Protein AF-A0ABD4KVP5-F1 (afdb_monomer_lite)

InterPro domains:
  IPR050879 Acyltransferase 3 [PTHR23028] (3-129)

Organism: Vibrio anguillarum (NCBI:txid55601)

Secondary structure (DSSP, 8-state):
-HHHHHHHTTSTT-HHHHHHTSHHHHHHHHHHHHHHHHHHHHHHHHHHH-S---HHHHHHHHHHHHHHHHHHIIIIIHHHHH----HHHHHIIIIIHHHHHHHHHHHHHHHTTS-GGGS-HHHHHHHHHHHHHHHHHHHHTTS-S------PPPTT-----

Foldseek 3Di:
DVVVVVVVVVPVDDPVVVVCPPPVNVVCVLLVVLLVVQLVVLVVVCVVVDVDDDPVNVVVSSVVSSVSSVVCCVPPVVCVVVDPDPPVVVCCVVPVVVVVVVVVVVVVCVVVVHDCVVDDPVVSVVVVVVVVVVVVVVVVVVDDPDDDDPDDDPPPPPDDD

Radius of gyration: 28.28 Å; chains: 1; bounding box: 63×49×71 Å

pLDDT: mean 70.81, std 13.82, range [36.34, 90.88]

Sequence (161 aa):
ASALVIVSGTSKTSTISYVLSLRPMVLIGRLSYSLYLWHWPVLAFYRYYFISFTIVDAIICGVITVILSFASWLWVENPLRHAQIGKRWVYLFYLILPIGCSVVIAKQIVAQDGYPTRFSDSVQAIFSQSAYTFDDNKNHRMQIVDSYPFESPVIGDIEQP

Structure (mmCIF, N/CA/C/O backbone):
data_AF-A0ABD4KVP5-F1
#
_entry.id   AF-A0ABD4KVP5-F1
#
loop_
_atom_site.group_PDB
_atom_site.id
_atom_site.type_symbol
_atom_site.label_atom_id
_atom_site.label_alt_id
_atom_site.label_comp_id
_atom_site.label_asym_id
_atom_site.label_entity_id
_atom_site.label_seq_id
_atom_site.pdbx_PDB_ins_code
_atom_site.Cartn_x
_atom_site.Cartn_y
_atom_site.Cartn_z
_atom_site.occupancy
_atom_site.B_iso_or_equiv
_atom_site.auth_seq_id
_atom_site.auth_comp_id
_atom_site.auth_asym_id
_atom_site.auth_atom_id
_atom_site.pdbx_PDB_model_num
ATOM 1 N N . ALA A 1 1 ? -9.180 -21.203 17.576 1.00 50.50 1 ALA A N 1
ATOM 2 C CA . ALA A 1 1 ? -8.875 -19.905 18.219 1.00 50.50 1 ALA A CA 1
ATOM 3 C C . ALA A 1 1 ? -9.804 -18.788 17.732 1.00 50.50 1 ALA A C 1
ATOM 5 O O . ALA A 1 1 ? -10.509 -18.213 18.548 1.00 50.50 1 ALA A O 1
ATOM 6 N N . SER A 1 2 ? -9.898 -18.532 16.423 1.00 42.53 2 SER A N 1
ATOM 7 C CA . SER A 1 2 ? -10.699 -17.428 15.856 1.00 42.53 2 SER A CA 1
ATOM 8 C C . SER A 1 2 ? -12.207 -17.514 16.151 1.00 42.53 2 SER A C 1
ATOM 10 O O . SER A 1 2 ? -12.833 -16.503 16.444 1.00 42.53 2 SER A O 1
ATOM 12 N N . ALA A 1 3 ? -12.784 -18.721 16.169 1.00 57.03 3 ALA A N 1
ATOM 13 C CA . ALA A 1 3 ? -14.199 -18.928 16.498 1.00 57.03 3 ALA A CA 1
ATOM 14 C C . ALA A 1 3 ? -14.545 -18.574 17.961 1.00 57.03 3 ALA A C 1
ATOM 16 O O . ALA A 1 3 ? -15.598 -18.005 18.226 1.00 57.03 3 ALA A O 1
ATOM 17 N N . LEU A 1 4 ? -13.634 -18.843 18.905 1.00 58.38 4 LEU A N 1
ATOM 18 C CA . LEU A 1 4 ? -13.807 -18.513 20.327 1.00 58.38 4 LEU A CA 1
ATOM 19 C C . LEU A 1 4 ? -13.834 -16.998 20.568 1.00 58.38 4 LEU A C 1
ATOM 21 O O . LEU A 1 4 ? -14.611 -16.521 21.390 1.00 58.38 4 LEU A O 1
ATOM 25 N N . VAL A 1 5 ? -13.039 -16.238 19.811 1.00 63.66 5 VAL A N 1
ATOM 26 C CA . VAL A 1 5 ? -13.020 -14.769 19.886 1.00 63.66 5 VAL A CA 1
ATOM 27 C C . VAL A 1 5 ? -14.348 -14.183 19.400 1.00 63.66 5 VAL A C 1
ATOM 29 O O . VAL A 1 5 ? -14.902 -13.304 20.056 1.00 63.66 5 VAL A O 1
ATOM 32 N N . ILE A 1 6 ? -14.909 -14.720 18.311 1.00 66.81 6 ILE A N 1
ATOM 33 C CA . ILE A 1 6 ? -16.200 -14.274 17.764 1.00 66.81 6 ILE A CA 1
ATOM 34 C C . ILE A 1 6 ? -17.342 -14.583 18.742 1.00 66.81 6 ILE A C 1
ATOM 36 O O . ILE A 1 6 ? -18.172 -13.716 19.011 1.00 66.81 6 ILE A O 1
ATOM 40 N N . VAL A 1 7 ? -17.348 -15.780 19.338 1.00 67.06 7 VAL A N 1
ATOM 41 C CA . VAL A 1 7 ? -18.349 -16.161 20.347 1.00 67.06 7 VAL A CA 1
ATOM 42 C C . VAL A 1 7 ? -18.235 -15.284 21.600 1.00 67.06 7 VAL A C 1
ATOM 44 O O . VAL A 1 7 ? -19.256 -14.810 22.094 1.00 67.06 7 VAL A O 1
ATOM 47 N N . SER A 1 8 ? -17.023 -14.957 22.062 1.00 60.31 8 SER A N 1
ATOM 48 C CA . SER A 1 8 ? -16.826 -14.055 23.214 1.00 60.31 8 SER A CA 1
ATOM 49 C C . SER A 1 8 ? -17.326 -12.619 22.980 1.00 60.31 8 SER A C 1
ATOM 51 O O . SER A 1 8 ? -17.644 -11.909 23.933 1.00 60.31 8 SER A O 1
ATOM 53 N N . GLY A 1 9 ? -17.449 -12.199 21.715 1.00 56.41 9 GLY A N 1
ATOM 54 C CA . GLY A 1 9 ? -18.014 -10.903 21.332 1.00 56.41 9 GLY A CA 1
ATOM 55 C C . GLY A 1 9 ? -19.546 -10.844 21.370 1.00 56.41 9 GLY A C 1
ATOM 56 O O . GLY A 1 9 ? -20.110 -9.753 21.357 1.00 56.41 9 GLY A O 1
ATOM 57 N N . THR A 1 10 ? -20.234 -11.992 21.439 1.00 62.34 10 THR A N 1
ATOM 58 C CA . THR A 1 10 ? -21.708 -12.039 21.544 1.00 62.34 10 THR A CA 1
ATOM 59 C C . THR A 1 10 ? -22.211 -11.797 22.970 1.00 62.34 10 THR A C 1
ATOM 61 O O . THR A 1 10 ? -23.332 -11.326 23.174 1.00 62.34 10 THR A O 1
ATOM 64 N N . SER A 1 11 ? -21.360 -12.037 23.969 1.00 57.19 11 SER A N 1
ATOM 65 C CA . SER A 1 11 ? -21.574 -11.636 25.357 1.00 57.19 11 SER A CA 1
ATOM 66 C C . SER A 1 11 ? -21.363 -10.126 25.492 1.00 57.19 11 SER A C 1
ATOM 68 O O . SER A 1 11 ? -20.234 -9.643 25.511 1.00 57.19 11 SER A O 1
ATOM 70 N N . LYS A 1 12 ? -22.470 -9.380 25.597 1.00 56.19 12 LYS A N 1
ATOM 71 C CA . LYS A 1 12 ? -22.576 -7.905 25.620 1.00 56.19 12 LYS A CA 1
ATOM 72 C C . LYS A 1 12 ? -21.683 -7.140 26.627 1.00 56.19 12 LYS A C 1
ATOM 74 O O . LYS A 1 12 ? -21.752 -5.916 26.652 1.00 56.19 12 LYS A O 1
ATOM 79 N N . THR A 1 13 ? -20.846 -7.793 27.433 1.00 58.59 13 THR A N 1
ATOM 80 C CA . THR A 1 13 ? -20.052 -7.169 28.510 1.00 58.59 13 THR A CA 1
ATOM 81 C C . THR A 1 13 ? -18.739 -7.912 28.810 1.00 58.59 13 THR A C 1
ATOM 83 O O . THR A 1 13 ? -18.440 -8.211 29.963 1.00 58.59 13 THR A O 1
ATOM 86 N N . SER A 1 14 ? -17.920 -8.225 27.802 1.00 64.94 14 SER A N 1
ATOM 87 C CA . SER A 1 14 ? -16.523 -8.621 28.057 1.00 64.94 14 SER A CA 1
ATOM 88 C C . SER A 1 14 ? -15.635 -7.382 28.202 1.00 64.94 14 SER A C 1
ATOM 90 O O . SER A 1 14 ? -15.580 -6.542 27.305 1.00 64.94 14 SER A O 1
ATOM 92 N N . THR A 1 15 ? -14.876 -7.294 29.297 1.00 68.06 15 THR A N 1
ATOM 93 C CA . THR A 1 15 ? -13.853 -6.260 29.569 1.00 68.06 15 THR A CA 1
ATOM 94 C C . THR A 1 15 ? -12.887 -6.069 28.398 1.00 68.06 15 THR A C 1
ATOM 96 O O . THR A 1 15 ? -12.476 -4.953 28.102 1.00 68.06 15 THR A O 1
ATOM 99 N N . ILE A 1 16 ? -12.594 -7.147 27.669 1.00 70.06 16 ILE A N 1
ATOM 100 C CA . ILE A 1 16 ? -11.787 -7.141 26.443 1.00 70.06 16 ILE A CA 1
ATOM 101 C C . ILE A 1 16 ? -12.452 -6.305 25.343 1.00 70.06 16 ILE A C 1
ATOM 103 O O . ILE A 1 16 ? -11.797 -5.463 24.740 1.00 70.06 16 ILE A O 1
ATOM 1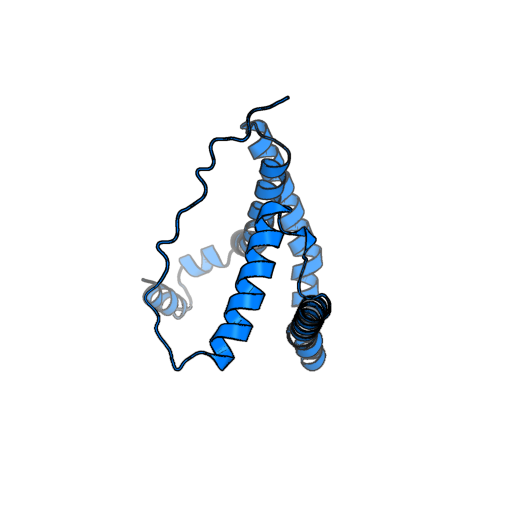07 N N . SER A 1 17 ? -13.759 -6.461 25.117 1.00 68.69 17 SER A N 1
ATOM 108 C CA . SER A 1 17 ? -14.491 -5.640 24.146 1.00 68.69 17 SER A CA 1
ATOM 109 C C . SER A 1 17 ? -14.526 -4.168 24.559 1.00 68.69 17 SER A C 1
ATOM 111 O O . SER A 1 17 ? -14.489 -3.302 23.692 1.00 68.69 17 SER A O 1
ATOM 113 N N . TYR A 1 18 ? -14.558 -3.868 25.862 1.00 70.12 18 TYR A N 1
ATOM 114 C CA . TYR A 1 18 ? -14.485 -2.492 26.356 1.00 70.12 18 TYR A CA 1
ATOM 115 C C . TYR A 1 18 ? -13.109 -1.869 26.081 1.00 70.12 18 TYR A C 1
ATOM 117 O O . TYR A 1 18 ? -13.035 -0.783 25.507 1.00 70.12 18 TYR A O 1
ATOM 125 N N . VAL A 1 19 ? -12.025 -2.591 26.381 1.00 72.00 19 VAL A N 1
ATOM 126 C CA . VAL A 1 19 ? -10.646 -2.160 26.086 1.00 72.00 19 VAL A CA 1
ATOM 127 C C . VAL A 1 19 ? -10.425 -1.994 24.579 1.00 72.00 19 VAL A C 1
ATOM 129 O O . VAL A 1 19 ? -9.824 -1.010 24.153 1.00 72.00 19 VAL A O 1
ATOM 132 N N . LEU A 1 20 ? -10.963 -2.895 23.754 1.00 65.50 20 LEU A N 1
ATOM 133 C CA . LEU A 1 20 ? -10.889 -2.773 22.295 1.00 65.50 20 LEU A CA 1
ATOM 134 C C . LEU A 1 20 ? -11.801 -1.668 21.735 1.00 65.50 20 LEU A C 1
ATOM 136 O O . LEU A 1 20 ? -11.507 -1.134 20.669 1.00 65.50 20 LEU A O 1
ATOM 140 N N . SER A 1 21 ? -12.870 -1.289 22.442 1.00 70.00 21 SER A N 1
ATOM 141 C CA . SER A 1 21 ? -13.744 -0.170 22.057 1.00 70.00 21 SER A CA 1
ATOM 142 C C . SER A 1 21 ? -13.170 1.208 22.398 1.00 70.00 21 SER A C 1
ATOM 144 O O . SER A 1 21 ? -13.733 2.230 21.993 1.00 70.00 21 SER A O 1
ATOM 146 N N . LEU A 1 22 ? -12.048 1.267 23.126 1.00 77.31 22 LEU A N 1
ATOM 147 C CA . LEU A 1 22 ? -11.390 2.527 23.446 1.00 77.31 22 LEU A CA 1
ATOM 148 C C . LEU A 1 22 ? -11.002 3.254 22.151 1.00 77.31 22 LEU A C 1
ATOM 150 O O . LEU A 1 22 ? -10.317 2.715 21.281 1.00 77.31 22 LEU A O 1
ATOM 154 N N . ARG A 1 23 ? -11.407 4.526 22.056 1.00 72.81 23 ARG A N 1
ATOM 155 C CA . ARG A 1 23 ? -11.115 5.427 20.927 1.00 72.81 23 ARG A CA 1
ATOM 156 C C . ARG A 1 23 ? -9.657 5.370 20.424 1.00 72.81 23 ARG A C 1
ATOM 158 O O . ARG A 1 23 ? -9.495 5.308 19.204 1.00 72.81 23 ARG A O 1
ATOM 165 N N . PRO A 1 24 ? -8.609 5.360 21.277 1.00 75.81 24 PRO A N 1
ATOM 166 C CA . PRO A 1 24 ? -7.225 5.241 20.805 1.00 75.81 24 PRO A CA 1
ATOM 167 C C . PRO A 1 24 ? -6.910 3.880 20.167 1.00 75.81 24 PRO A C 1
ATOM 169 O O . PRO A 1 24 ? -6.230 3.834 19.147 1.00 75.81 24 PRO A O 1
ATOM 172 N N . MET A 1 25 ? -7.448 2.780 20.698 1.00 77.00 25 MET A N 1
ATOM 173 C CA . MET A 1 25 ? -7.211 1.435 20.160 1.00 77.00 25 MET A CA 1
ATOM 174 C C . MET A 1 25 ? -7.847 1.275 18.773 1.00 77.00 25 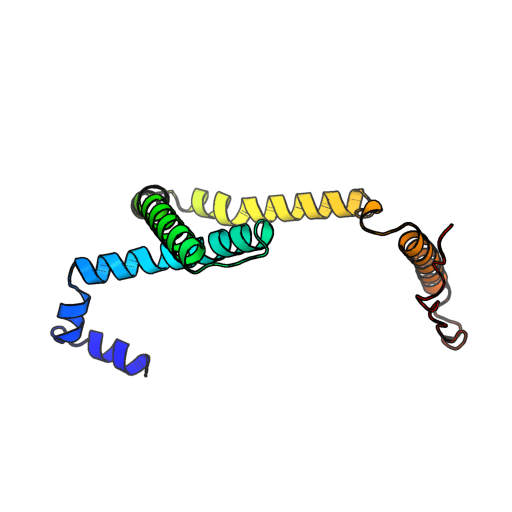MET A C 1
ATOM 176 O O . MET A 1 25 ? -7.222 0.772 17.840 1.00 77.00 25 MET A O 1
ATOM 180 N N . VAL A 1 26 ? -9.061 1.805 18.600 1.00 75.00 26 VAL A N 1
ATOM 181 C CA . VAL A 1 26 ? -9.754 1.845 17.302 1.00 75.00 26 VAL A CA 1
ATOM 182 C C . VAL A 1 26 ? -9.057 2.792 16.313 1.00 75.00 26 VAL A C 1
ATOM 184 O O . VAL A 1 26 ? -9.084 2.559 15.107 1.00 75.00 26 VAL A O 1
ATOM 187 N N . LEU A 1 27 ? -8.421 3.873 16.778 1.00 75.94 27 LEU A N 1
ATOM 188 C CA . LEU A 1 27 ? -7.580 4.727 15.925 1.00 75.94 27 LEU A CA 1
ATOM 189 C C . LEU A 1 27 ? -6.356 3.967 15.403 1.00 75.94 27 LEU A C 1
ATOM 191 O O . LEU A 1 27 ? -6.125 3.980 14.197 1.00 75.94 27 LEU A O 1
ATOM 195 N N . ILE A 1 28 ? -5.634 3.258 16.274 1.00 80.25 28 ILE A N 1
ATOM 196 C CA . ILE A 1 28 ? -4.470 2.445 15.887 1.00 80.25 28 ILE A CA 1
ATOM 197 C C . ILE A 1 28 ? -4.885 1.341 14.908 1.00 80.25 28 ILE A C 1
ATOM 199 O O . ILE A 1 28 ? -4.232 1.148 13.885 1.00 80.25 28 ILE A O 1
ATOM 203 N N . GLY A 1 29 ? -6.006 0.665 15.174 1.00 77.44 29 GLY A N 1
ATOM 204 C CA . GLY A 1 29 ? -6.541 -0.368 14.287 1.00 77.44 29 GLY A CA 1
ATOM 205 C C . GLY A 1 29 ? -6.947 0.150 12.904 1.00 77.44 29 GLY A C 1
ATOM 206 O O . GLY A 1 29 ? -6.810 -0.573 11.926 1.00 77.44 29 GLY A O 1
ATOM 207 N N . ARG A 1 30 ? -7.408 1.401 12.793 1.00 73.38 30 ARG A N 1
ATOM 208 C CA . ARG A 1 30 ? -7.689 2.030 11.489 1.00 73.38 30 ARG A CA 1
ATOM 209 C C . ARG A 1 30 ? -6.411 2.448 10.767 1.00 73.38 30 ARG A C 1
ATOM 211 O O . ARG A 1 30 ? -6.297 2.271 9.561 1.00 73.38 30 ARG A O 1
ATOM 218 N N . LEU A 1 31 ? -5.427 2.960 11.504 1.00 81.44 31 LEU A N 1
ATOM 219 C CA . LEU A 1 31 ? -4.161 3.398 10.921 1.00 81.44 31 LEU A CA 1
ATOM 220 C C . LEU A 1 31 ? -3.285 2.219 10.464 1.00 81.44 31 LEU A C 1
ATOM 222 O O . LEU A 1 31 ? -2.502 2.380 9.531 1.00 81.44 31 LEU A O 1
ATOM 226 N N . SER A 1 32 ? -3.427 1.037 11.077 1.00 81.69 32 SER A N 1
ATOM 227 C CA . SER A 1 32 ? -2.624 -0.150 10.745 1.00 81.69 32 SER A CA 1
ATOM 228 C C . SER A 1 32 ? -2.792 -0.591 9.292 1.00 81.69 32 SER A C 1
ATOM 230 O O . SER A 1 32 ? -1.814 -0.999 8.669 1.00 81.69 32 SER A O 1
ATOM 232 N N . TYR A 1 33 ? -3.996 -0.446 8.729 1.00 80.94 33 TYR A N 1
ATOM 233 C CA . TYR A 1 33 ? -4.253 -0.750 7.324 1.00 80.94 33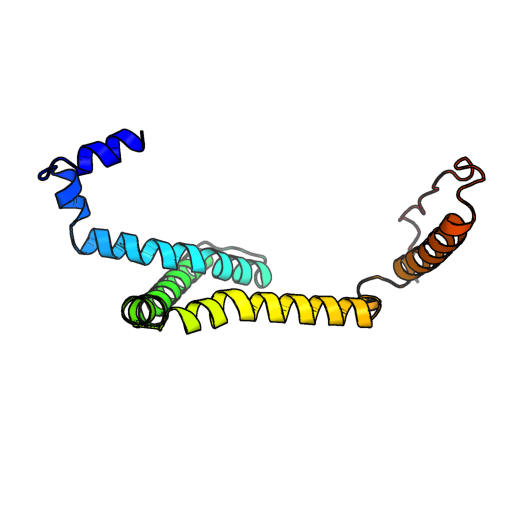 TYR A CA 1
ATOM 234 C C . TYR A 1 33 ? -3.470 0.186 6.397 1.00 80.94 33 TYR A C 1
ATOM 236 O O . TYR A 1 33 ? -2.736 -0.271 5.520 1.00 80.94 33 TYR A O 1
ATOM 244 N N . SER A 1 34 ? -3.561 1.496 6.638 1.00 83.44 34 SER A N 1
ATOM 245 C CA . SER A 1 34 ? -2.802 2.491 5.876 1.00 83.44 34 SER A CA 1
ATOM 246 C C . SER A 1 34 ? -1.284 2.287 6.035 1.00 83.44 34 SER A C 1
ATOM 248 O O . SER A 1 34 ? -0.555 2.325 5.047 1.00 83.44 34 SER A O 1
ATOM 250 N N . LEU A 1 35 ? -0.810 1.968 7.243 1.00 85.25 35 LEU A N 1
ATOM 251 C CA . LEU A 1 35 ? 0.605 1.692 7.525 1.00 85.25 35 LEU A CA 1
ATOM 252 C C . LEU A 1 35 ? 1.121 0.464 6.774 1.00 85.25 35 LEU A C 1
ATOM 254 O O . LEU A 1 35 ? 2.196 0.502 6.168 1.00 85.25 35 LEU A O 1
ATOM 258 N N . TYR A 1 36 ? 0.325 -0.603 6.742 1.00 82.44 36 TYR A N 1
ATOM 259 C CA . TYR A 1 36 ? 0.647 -1.795 5.971 1.00 82.44 36 TYR A CA 1
ATOM 260 C C . TYR A 1 36 ? 0.746 -1.505 4.464 1.00 82.44 36 TYR A C 1
ATOM 262 O O . TYR A 1 36 ? 1.615 -2.051 3.793 1.00 82.44 36 TYR A O 1
ATOM 270 N N . LEU A 1 37 ? -0.075 -0.606 3.925 1.00 83.75 37 LEU A N 1
ATOM 271 C CA . LEU A 1 37 ? -0.022 -0.271 2.502 1.00 83.75 37 LEU A CA 1
ATOM 272 C C . LEU A 1 37 ? 1.263 0.489 2.135 1.00 83.75 37 LEU A C 1
ATOM 274 O O . LEU A 1 37 ? 1.890 0.168 1.129 1.00 83.75 37 LEU A O 1
ATOM 278 N N . TRP A 1 38 ? 1.677 1.464 2.952 1.00 87.56 38 TRP A N 1
ATOM 279 C CA . TRP A 1 38 ? 2.760 2.391 2.596 1.00 87.56 38 TRP A CA 1
ATOM 280 C C . TRP A 1 38 ? 4.164 1.963 3.032 1.00 87.56 38 TRP A C 1
ATOM 282 O O . TRP A 1 38 ? 5.131 2.390 2.402 1.00 87.56 38 TRP A O 1
ATOM 292 N N . HIS A 1 39 ? 4.314 1.102 4.045 1.00 85.81 39 HIS A N 1
ATOM 293 C CA . HIS A 1 39 ? 5.657 0.708 4.498 1.00 85.81 39 HIS A CA 1
ATOM 294 C C . HIS A 1 39 ? 6.453 -0.031 3.409 1.00 85.81 39 HIS A C 1
ATOM 296 O O . HIS A 1 39 ? 7.644 0.222 3.245 1.00 85.81 39 HIS A O 1
ATOM 302 N N . TRP A 1 40 ? 5.796 -0.905 2.635 1.00 87.50 40 TRP A N 1
ATOM 303 C CA . TRP A 1 40 ? 6.432 -1.678 1.564 1.00 87.50 40 TRP A CA 1
ATOM 304 C C . TRP A 1 40 ? 6.930 -0.796 0.410 1.00 87.50 40 TRP A C 1
ATOM 306 O O . TRP A 1 40 ? 8.111 -0.895 0.082 1.00 87.50 40 TRP A O 1
ATOM 316 N N . PRO A 1 41 ? 6.101 0.087 -0.189 1.00 86.69 41 PRO A N 1
ATOM 317 C CA . PRO A 1 41 ? 6.549 1.028 -1.210 1.00 86.69 41 PRO A CA 1
ATOM 318 C C . PRO A 1 41 ? 7.717 1.889 -0.739 1.00 86.69 41 PRO A C 1
ATOM 320 O O . PRO A 1 41 ? 8.722 1.972 -1.436 1.00 86.69 41 PRO A O 1
ATOM 323 N N . VAL A 1 42 ? 7.622 2.484 0.455 1.00 87.69 42 VAL A N 1
ATOM 324 C CA . VAL A 1 42 ? 8.679 3.351 0.997 1.00 87.69 42 VAL A CA 1
ATOM 325 C C . VAL A 1 42 ? 9.998 2.585 1.115 1.00 87.69 42 VAL A C 1
ATOM 327 O O . VAL A 1 42 ? 11.034 3.071 0.664 1.00 87.69 42 VAL A O 1
ATOM 330 N N . LEU A 1 43 ? 9.961 1.360 1.647 1.00 85.81 43 LEU A N 1
ATOM 331 C CA . LEU A 1 43 ? 11.158 0.535 1.796 1.00 85.81 43 LEU A CA 1
ATOM 332 C C . LEU A 1 43 ? 11.707 0.044 0.446 1.00 85.81 43 LEU A C 1
ATOM 334 O O . LEU A 1 43 ? 12.921 -0.030 0.268 1.00 85.81 43 LEU A O 1
ATOM 338 N N . ALA A 1 44 ? 10.833 -0.268 -0.515 1.00 86.06 44 ALA A N 1
ATOM 339 C CA . ALA A 1 44 ? 11.222 -0.659 -1.867 1.00 86.06 44 ALA A CA 1
ATOM 340 C C . ALA A 1 44 ? 11.906 0.495 -2.616 1.00 86.06 44 ALA A C 1
ATOM 342 O O . ALA A 1 44 ? 12.977 0.292 -3.186 1.00 86.06 44 ALA A O 1
ATOM 343 N N . PHE A 1 45 ? 11.342 1.708 -2.559 1.00 86.44 45 PHE A N 1
ATOM 344 C CA . PHE A 1 45 ? 11.966 2.907 -3.126 1.00 86.44 45 PHE A CA 1
ATOM 345 C C . PHE A 1 45 ? 13.312 3.192 -2.471 1.00 86.44 45 PHE A C 1
ATOM 347 O O . PHE A 1 45 ? 14.290 3.447 -3.169 1.00 86.44 45 PHE A O 1
ATOM 354 N N . TYR A 1 46 ? 13.388 3.087 -1.145 1.00 85.50 46 TYR A N 1
ATOM 355 C CA . TYR A 1 46 ? 14.641 3.304 -0.437 1.00 85.50 46 TYR A CA 1
ATOM 356 C C . TYR A 1 46 ? 15.731 2.321 -0.896 1.00 85.50 46 TYR A C 1
ATOM 358 O O . TYR A 1 46 ? 16.819 2.746 -1.273 1.00 85.50 46 TYR A O 1
ATOM 366 N N . ARG A 1 47 ? 15.421 1.018 -0.962 1.00 83.75 47 ARG A N 1
ATOM 367 C CA . ARG A 1 47 ? 16.363 -0.025 -1.418 1.00 83.75 47 ARG A CA 1
ATOM 368 C C . ARG A 1 47 ? 16.768 0.101 -2.885 1.00 83.75 47 ARG A C 1
ATOM 370 O O . ARG A 1 47 ? 17.828 -0.391 -3.255 1.00 83.75 47 ARG A O 1
ATOM 377 N N . TYR A 1 48 ? 15.921 0.695 -3.721 1.00 83.94 48 TYR A N 1
ATOM 378 C CA . TYR A 1 48 ? 16.234 0.910 -5.132 1.00 83.94 48 TYR A CA 1
ATOM 379 C C . TYR A 1 48 ? 17.277 2.020 -5.324 1.00 83.94 48 TYR A C 1
ATOM 381 O O . TYR A 1 48 ? 18.148 1.899 -6.180 1.00 83.94 48 TYR A O 1
ATOM 389 N N . TYR A 1 49 ? 17.208 3.085 -4.519 1.00 81.69 49 TYR A N 1
ATOM 390 C CA . TYR A 1 49 ? 18.113 4.233 -4.634 1.00 81.69 49 TYR A CA 1
ATOM 391 C C . TYR A 1 49 ? 19.364 4.128 -3.755 1.00 81.69 49 TYR A C 1
ATOM 393 O O . TYR A 1 49 ? 20.414 4.644 -4.134 1.00 81.69 49 TYR A O 1
ATOM 401 N N . PHE A 1 50 ? 19.275 3.468 -2.598 1.00 80.75 50 PHE A N 1
ATOM 402 C CA . PHE A 1 50 ? 20.359 3.397 -1.620 1.00 80.75 50 PHE A CA 1
ATOM 403 C C . PHE A 1 50 ? 20.779 1.947 -1.364 1.00 80.75 50 PHE A C 1
ATOM 405 O O . PHE A 1 50 ? 19.978 1.103 -0.964 1.00 80.75 50 PHE A O 1
ATOM 412 N N . ILE A 1 51 ? 22.068 1.669 -1.577 1.00 73.19 51 ILE A N 1
ATOM 413 C CA . ILE A 1 51 ? 22.672 0.339 -1.392 1.00 73.19 51 ILE A CA 1
ATOM 414 C C . ILE A 1 51 ? 22.961 0.060 0.095 1.00 73.19 51 ILE A C 1
ATOM 416 O O . ILE A 1 51 ? 22.880 -1.083 0.541 1.00 73.19 51 ILE A O 1
ATOM 420 N N . SER A 1 52 ? 23.277 1.095 0.881 1.00 77.75 52 SER A N 1
ATOM 421 C CA . SER A 1 52 ? 23.570 0.991 2.314 1.00 77.75 52 SER A CA 1
ATOM 422 C C . SER A 1 52 ? 22.347 1.341 3.159 1.00 77.75 52 SER A C 1
ATOM 424 O O . SER A 1 52 ? 21.758 2.401 2.972 1.00 77.75 52 SER A O 1
ATOM 426 N N . PHE A 1 53 ? 21.999 0.478 4.115 1.00 78.38 53 PHE A N 1
ATOM 427 C CA . PHE A 1 53 ? 20.862 0.671 5.015 1.00 78.38 53 PHE A CA 1
ATOM 428 C C . PHE A 1 53 ? 21.351 0.966 6.438 1.00 78.38 53 PHE A C 1
ATOM 430 O O . PHE A 1 53 ? 21.802 0.058 7.141 1.00 78.38 53 PHE A O 1
ATOM 437 N N . THR A 1 54 ? 21.276 2.225 6.872 1.00 86.25 54 THR A N 1
ATOM 438 C CA . THR A 1 54 ? 21.637 2.632 8.242 1.00 86.25 54 THR A CA 1
ATOM 439 C C . THR A 1 54 ? 20.398 2.634 9.144 1.00 86.25 54 THR A C 1
ATOM 441 O O . THR A 1 54 ? 19.275 2.823 8.683 1.00 86.25 54 THR A O 1
ATOM 444 N N . ILE A 1 55 ? 20.571 2.498 10.467 1.00 85.44 55 ILE A N 1
ATOM 445 C CA . ILE A 1 55 ? 19.464 2.655 11.437 1.00 85.44 55 ILE A CA 1
ATOM 446 C C . ILE A 1 55 ? 18.754 4.012 11.291 1.00 85.44 55 ILE A C 1
ATOM 448 O O . ILE A 1 55 ? 17.535 4.089 11.433 1.00 85.44 55 ILE A O 1
ATOM 452 N N . VAL A 1 56 ? 19.503 5.078 10.995 1.00 87.62 56 VAL A N 1
ATOM 453 C CA . VAL A 1 56 ? 18.946 6.427 10.810 1.00 87.62 56 VAL A CA 1
ATOM 454 C C . VAL A 1 56 ? 17.983 6.452 9.623 1.00 87.62 56 VAL A C 1
ATOM 456 O O . VAL A 1 56 ? 16.888 7.003 9.725 1.00 87.62 56 VAL A O 1
ATOM 459 N N . ASP A 1 57 ? 18.342 5.771 8.537 1.00 86.19 57 ASP A N 1
ATOM 460 C CA . ASP A 1 57 ? 17.513 5.661 7.341 1.00 86.19 57 ASP A CA 1
ATOM 461 C C . ASP A 1 57 ? 16.216 4.895 7.610 1.00 86.19 57 ASP A C 1
ATOM 463 O O . ASP A 1 57 ? 15.148 5.293 7.142 1.00 86.19 57 ASP A O 1
ATOM 467 N N . ALA A 1 58 ? 16.282 3.840 8.429 1.00 85.38 58 ALA A N 1
ATOM 468 C CA . ALA A 1 58 ? 15.104 3.092 8.859 1.00 85.38 58 ALA A CA 1
ATOM 469 C C . ALA A 1 58 ? 14.124 3.971 9.654 1.00 85.38 58 ALA A C 1
ATOM 471 O O . ALA A 1 58 ? 12.912 3.901 9.437 1.00 85.38 58 ALA A O 1
ATOM 472 N N . ILE A 1 59 ? 14.640 4.831 10.540 1.00 88.56 59 ILE A N 1
ATOM 473 C CA . ILE A 1 59 ? 13.823 5.776 11.314 1.00 88.56 59 ILE A CA 1
ATOM 474 C C . ILE A 1 59 ? 13.172 6.799 10.378 1.00 88.56 59 ILE A C 1
ATOM 476 O O . ILE A 1 59 ? 11.965 7.025 10.474 1.00 88.56 59 ILE A O 1
ATOM 480 N N . ILE A 1 60 ? 13.933 7.371 9.441 1.00 88.69 60 ILE A N 1
ATOM 481 C CA . ILE A 1 60 ? 13.413 8.328 8.453 1.00 88.69 60 ILE A CA 1
ATOM 482 C C . ILE A 1 60 ? 12.313 7.678 7.602 1.00 88.69 60 ILE A C 1
ATOM 484 O O . ILE A 1 60 ? 11.221 8.234 7.480 1.00 88.69 60 ILE A O 1
ATOM 488 N N . CYS A 1 61 ? 12.551 6.472 7.080 1.00 87.50 61 CYS A N 1
ATOM 489 C CA . CYS A 1 61 ? 11.557 5.711 6.320 1.00 87.50 61 CYS A CA 1
ATOM 490 C C . CYS A 1 61 ? 10.303 5.418 7.152 1.00 87.50 61 CYS A C 1
ATOM 492 O O . CYS A 1 61 ? 9.186 5.526 6.643 1.00 87.50 61 CYS A O 1
ATOM 494 N N . GLY A 1 62 ? 10.465 5.085 8.435 1.00 88.12 62 GLY A N 1
ATOM 495 C CA . GLY A 1 62 ? 9.356 4.878 9.363 1.00 88.12 62 GLY A CA 1
ATOM 496 C C . GLY A 1 62 ? 8.514 6.140 9.550 1.00 88.12 62 GLY A C 1
ATOM 497 O O . GLY A 1 62 ? 7.292 6.088 9.422 1.00 88.12 62 GLY A O 1
ATOM 498 N N . VAL A 1 63 ? 9.155 7.290 9.773 1.00 90.88 63 VAL A N 1
ATOM 499 C CA . VAL A 1 63 ? 8.469 8.585 9.908 1.00 90.88 63 VAL A CA 1
ATOM 500 C C . VAL A 1 63 ? 7.723 8.945 8.622 1.00 90.88 63 VAL A C 1
ATOM 502 O O . VAL A 1 63 ? 6.540 9.281 8.681 1.00 90.88 63 VAL A O 1
ATOM 505 N N . ILE A 1 64 ? 8.365 8.804 7.458 1.00 89.50 64 ILE A N 1
ATOM 506 C CA . ILE A 1 64 ? 7.731 9.044 6.151 1.00 89.50 64 ILE A CA 1
ATOM 507 C C . ILE A 1 64 ? 6.522 8.126 5.968 1.00 89.50 64 ILE A C 1
ATOM 509 O O . ILE A 1 64 ? 5.451 8.594 5.587 1.00 89.50 64 ILE A O 1
ATOM 513 N N . THR A 1 65 ? 6.665 6.841 6.292 1.00 90.62 65 THR A N 1
ATOM 514 C CA . THR A 1 65 ? 5.577 5.861 6.205 1.00 90.62 65 THR A CA 1
ATOM 515 C C . THR A 1 65 ? 4.396 6.274 7.075 1.00 90.62 65 THR A C 1
ATOM 517 O O . THR A 1 65 ? 3.260 6.243 6.607 1.00 90.62 65 THR A O 1
ATOM 520 N N . VAL A 1 66 ? 4.634 6.688 8.322 1.00 87.88 66 VAL A N 1
ATOM 521 C CA . VAL A 1 66 ? 3.568 7.125 9.236 1.00 87.88 66 VAL A CA 1
ATOM 522 C C . VAL A 1 66 ? 2.871 8.381 8.710 1.00 87.88 66 VAL A C 1
ATOM 524 O O . VAL A 1 66 ? 1.641 8.434 8.726 1.00 87.88 66 VAL A O 1
ATOM 527 N N . ILE A 1 67 ? 3.621 9.355 8.186 1.00 89.69 67 ILE A N 1
ATOM 528 C CA . ILE A 1 67 ? 3.061 10.582 7.596 1.00 89.69 67 ILE A CA 1
ATOM 529 C C . ILE A 1 67 ? 2.195 10.249 6.375 1.00 89.69 67 ILE A C 1
ATOM 531 O O . ILE A 1 67 ? 1.047 10.691 6.305 1.00 89.69 67 ILE A O 1
ATOM 535 N N . LEU A 1 68 ? 2.703 9.431 5.448 1.00 86.56 68 LEU A N 1
ATOM 536 C CA . LEU A 1 68 ? 1.954 8.974 4.270 1.00 86.56 68 LEU A CA 1
ATOM 537 C C . LEU A 1 68 ? 0.699 8.201 4.666 1.00 86.56 68 LEU A C 1
ATOM 539 O O . LEU A 1 68 ? -0.370 8.415 4.099 1.00 86.56 68 LEU A O 1
ATOM 543 N N . SER A 1 69 ? 0.808 7.343 5.676 1.00 86.75 69 SER A N 1
ATOM 544 C CA . SER A 1 69 ? -0.319 6.564 6.186 1.00 86.75 69 SER A CA 1
ATOM 545 C C . SER A 1 69 ? -1.394 7.460 6.786 1.00 86.75 69 SER A C 1
ATOM 547 O O . SER A 1 69 ? -2.577 7.258 6.526 1.00 86.75 69 SER A O 1
ATOM 549 N N . PHE A 1 70 ? -0.999 8.478 7.551 1.00 84.88 70 PHE A N 1
ATOM 550 C CA . PHE A 1 70 ? -1.933 9.435 8.137 1.00 84.88 70 PHE A CA 1
ATOM 551 C C . PHE A 1 70 ? -2.593 10.322 7.073 1.00 84.88 70 PHE A C 1
ATOM 553 O O . PHE A 1 70 ? -3.807 10.527 7.110 1.00 84.88 70 PHE A O 1
ATOM 560 N N . ALA A 1 71 ? -1.824 10.789 6.085 1.00 85.12 71 ALA A N 1
ATOM 561 C CA . ALA A 1 71 ? -2.346 11.548 4.951 1.00 85.12 71 ALA A CA 1
ATOM 562 C C . ALA A 1 71 ? -3.329 10.711 4.115 1.00 85.12 71 ALA A C 1
ATOM 564 O O . ALA A 1 71 ? -4.424 11.170 3.797 1.00 85.12 71 ALA A O 1
ATOM 565 N N . SER A 1 72 ? -2.982 9.454 3.830 1.00 84.00 72 SER A N 1
ATOM 566 C CA . SER A 1 72 ? -3.841 8.493 3.131 1.00 84.00 72 SER A CA 1
ATOM 567 C C . SER A 1 72 ? -5.132 8.222 3.903 1.00 84.00 72 SER A C 1
ATOM 569 O O . SER A 1 72 ? -6.220 8.235 3.327 1.00 84.00 72 SER A O 1
ATOM 571 N N . TRP A 1 73 ? -5.045 8.039 5.220 1.00 80.81 73 TRP A N 1
ATOM 572 C CA . TRP A 1 73 ? -6.224 7.863 6.063 1.00 80.81 73 TRP A CA 1
ATOM 573 C C . TRP A 1 73 ? -7.152 9.087 6.011 1.00 80.81 73 TRP A C 1
ATOM 575 O O . TRP A 1 73 ? -8.370 8.943 5.877 1.00 80.81 73 TRP A O 1
ATOM 585 N N . LEU A 1 74 ? -6.590 10.299 6.058 1.00 79.94 74 LEU A N 1
ATOM 586 C CA . LEU A 1 74 ? -7.371 11.535 6.053 1.00 79.94 74 LEU A CA 1
ATOM 587 C C . LEU A 1 74 ? -7.993 11.849 4.682 1.00 79.94 74 LEU A C 1
ATOM 589 O O . LEU A 1 74 ? -9.142 12.290 4.636 1.00 79.94 74 LEU A O 1
ATOM 593 N N . TRP A 1 75 ? -7.259 11.633 3.587 1.00 75.31 75 TRP A N 1
ATOM 594 C CA . TRP A 1 75 ? -7.654 12.055 2.233 1.00 75.31 75 TRP A CA 1
ATOM 595 C C . TRP A 1 75 ? -8.250 10.964 1.354 1.00 75.31 75 TRP A C 1
ATOM 597 O O . TRP A 1 75 ? -8.957 11.284 0.404 1.00 75.31 75 TRP A O 1
ATOM 607 N N . VAL A 1 76 ? -7.977 9.694 1.632 1.00 73.81 76 VAL A N 1
ATOM 608 C CA . VAL A 1 76 ? -8.495 8.573 0.839 1.00 73.81 76 VAL A CA 1
ATOM 609 C C . VAL A 1 76 ? -9.561 7.861 1.653 1.00 73.81 76 VAL A C 1
ATOM 611 O O . VAL A 1 76 ? -10.726 7.823 1.267 1.00 73.81 76 VAL A O 1
ATOM 614 N N . GLU A 1 77 ? -9.199 7.370 2.834 1.00 70.94 77 GLU A N 1
ATOM 615 C CA . GLU A 1 77 ? -10.062 6.474 3.603 1.00 70.94 77 GLU A CA 1
ATOM 616 C C . GLU A 1 77 ? -11.272 7.191 4.222 1.00 70.94 77 GLU A C 1
ATOM 618 O O . GLU A 1 77 ? -12.407 6.724 4.107 1.00 70.94 77 GLU A O 1
ATOM 623 N N . ASN A 1 78 ? -11.065 8.353 4.850 1.00 70.62 78 ASN A N 1
ATOM 624 C CA . ASN A 1 78 ? -12.144 9.092 5.503 1.00 70.62 78 ASN A CA 1
ATOM 625 C C . ASN A 1 78 ? -13.200 9.659 4.526 1.00 70.62 78 ASN A C 1
ATOM 627 O O . ASN A 1 78 ? -14.392 9.505 4.824 1.00 70.62 78 ASN A O 1
ATOM 631 N N . PRO A 1 79 ? -12.842 10.259 3.368 1.00 65.50 79 PRO A N 1
ATOM 632 C CA . PRO A 1 79 ? -13.836 10.680 2.389 1.00 65.50 79 PRO A CA 1
ATOM 633 C C . PRO A 1 79 ? -14.486 9.490 1.691 1.00 65.50 79 PRO A C 1
ATOM 635 O O . PRO A 1 79 ? -15.702 9.508 1.566 1.00 65.50 79 PRO A O 1
ATOM 638 N N . LEU A 1 80 ? -13.759 8.423 1.330 1.00 66.81 80 LEU A N 1
ATOM 639 C CA . LEU A 1 80 ? -14.377 7.234 0.718 1.00 66.81 80 LEU A CA 1
ATOM 640 C C . LEU A 1 80 ? -15.377 6.540 1.655 1.00 66.81 80 LEU A C 1
ATOM 642 O O . LEU A 1 80 ? -16.393 6.035 1.185 1.00 66.81 80 LEU A O 1
ATOM 646 N N . ARG A 1 81 ? -15.145 6.554 2.977 1.00 66.88 81 ARG A N 1
ATOM 647 C CA . ARG A 1 81 ? -16.074 5.960 3.957 1.00 66.88 81 ARG A CA 1
ATOM 648 C C . ARG A 1 81 ? -17.397 6.722 4.077 1.00 66.88 81 ARG A C 1
ATOM 650 O O . ARG A 1 81 ? -18.416 6.114 4.392 1.00 66.88 81 ARG A O 1
ATOM 657 N N . HIS A 1 82 ? -17.381 8.037 3.861 1.00 65.81 82 HIS A N 1
ATOM 658 C CA . HIS A 1 82 ? -18.583 8.882 3.925 1.00 65.81 82 HIS A CA 1
ATOM 659 C C . HIS A 1 82 ? -19.128 9.249 2.541 1.00 65.81 82 HIS A C 1
ATOM 661 O O . HIS A 1 82 ? -20.230 9.789 2.438 1.00 65.81 82 HIS A O 1
ATOM 667 N N . ALA A 1 83 ? -18.391 8.950 1.472 1.00 67.38 83 ALA A N 1
ATOM 668 C CA . ALA A 1 83 ? -18.831 9.183 0.115 1.00 67.38 83 ALA A CA 1
ATOM 669 C C .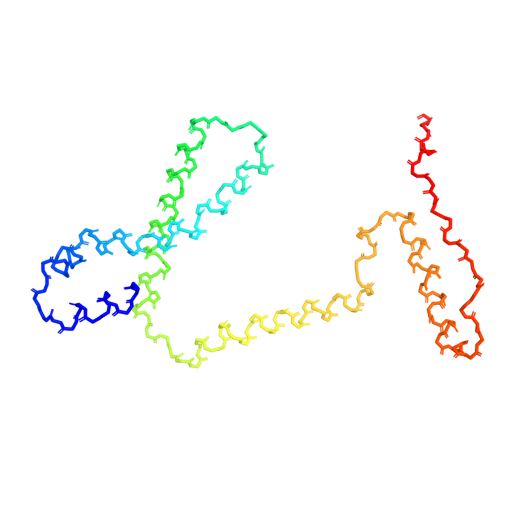 ALA A 1 83 ? -19.945 8.189 -0.225 1.00 67.38 83 ALA A C 1
ATOM 671 O O . ALA A 1 83 ? -19.726 6.989 -0.381 1.00 67.38 83 ALA A O 1
ATOM 672 N N . GLN A 1 84 ? -21.165 8.702 -0.375 1.00 66.38 84 GLN A N 1
ATOM 673 C CA . GLN A 1 84 ? -22.300 7.937 -0.888 1.00 66.38 84 GLN A CA 1
ATOM 674 C C . GLN A 1 84 ? -22.200 7.801 -2.411 1.00 66.38 84 GLN A C 1
ATOM 676 O O . GLN A 1 84 ? -23.019 8.316 -3.171 1.00 66.38 84 GLN A O 1
ATOM 681 N N . ILE A 1 85 ? -21.150 7.127 -2.877 1.00 69.31 85 ILE A N 1
ATOM 682 C CA . ILE A 1 85 ? -20.944 6.873 -4.300 1.00 69.31 85 ILE A CA 1
ATOM 683 C C . ILE A 1 85 ? -21.987 5.838 -4.727 1.00 69.31 85 ILE A C 1
ATOM 685 O O . ILE A 1 85 ? -22.058 4.735 -4.184 1.00 69.31 85 ILE A O 1
ATOM 689 N N . GLY A 1 86 ? -22.831 6.191 -5.699 1.00 70.88 86 GLY A N 1
ATOM 690 C CA . GLY A 1 86 ? -23.841 5.270 -6.216 1.00 70.88 86 GLY A CA 1
ATOM 691 C C . GLY A 1 86 ? -23.191 3.983 -6.731 1.00 70.88 86 GLY A C 1
ATOM 692 O O . GLY A 1 86 ? -22.234 4.049 -7.500 1.00 70.88 86 GLY A O 1
ATOM 693 N N . LYS A 1 87 ? -23.733 2.815 -6.348 1.00 70.69 87 LYS A N 1
ATOM 694 C CA . LYS A 1 87 ? -23.169 1.477 -6.643 1.00 70.69 87 LYS A CA 1
ATOM 695 C C . LYS A 1 87 ? -22.724 1.307 -8.105 1.00 70.69 87 LYS A C 1
ATOM 697 O O . LYS A 1 87 ? -21.679 0.721 -8.356 1.00 70.69 87 LYS A O 1
ATOM 702 N N . ARG A 1 88 ? -23.465 1.886 -9.062 1.00 73.25 88 ARG A N 1
ATOM 703 C CA . ARG A 1 88 ? -23.124 1.880 -10.499 1.00 73.25 88 ARG A CA 1
ATOM 704 C C . ARG A 1 88 ? -21.742 2.470 -10.805 1.00 73.25 88 ARG A C 1
ATOM 706 O O . ARG A 1 88 ? -21.007 1.903 -11.600 1.00 73.25 88 ARG A O 1
ATOM 713 N N . TRP A 1 89 ? -21.374 3.572 -10.153 1.00 75.12 89 TRP A N 1
ATOM 714 C CA . TRP A 1 89 ? -20.091 4.244 -10.359 1.00 75.12 89 TRP A CA 1
ATOM 715 C C . TRP A 1 89 ? -18.953 3.483 -9.688 1.00 75.12 89 TRP A C 1
ATOM 717 O O . TRP A 1 89 ? -17.875 3.391 -10.261 1.00 75.12 89 TRP A O 1
ATOM 727 N N . VAL A 1 90 ? -19.212 2.857 -8.535 1.00 76.12 90 VAL A N 1
ATOM 728 C CA . VAL A 1 90 ? -18.242 1.962 -7.887 1.00 76.12 90 VAL A CA 1
ATOM 729 C C . VAL A 1 90 ? -17.891 0.799 -8.817 1.00 76.12 90 VAL A C 1
ATOM 731 O O . VAL A 1 90 ? -16.715 0.589 -9.087 1.00 76.12 90 VAL A O 1
ATOM 734 N N . TYR A 1 91 ? -18.883 0.098 -9.381 1.00 75.06 91 TYR A N 1
ATOM 735 C CA . TYR A 1 91 ? -18.629 -0.995 -10.331 1.00 75.06 91 TYR A CA 1
ATOM 736 C C . TYR A 1 91 ? -17.940 -0.522 -11.620 1.00 75.06 91 TYR A C 1
ATOM 738 O O . TYR A 1 91 ? -17.040 -1.198 -12.114 1.00 75.06 91 TYR A O 1
ATOM 746 N N . LEU A 1 92 ? -18.313 0.645 -12.155 1.00 78.56 92 LEU A N 1
ATOM 747 C CA . LEU A 1 92 ? -17.670 1.199 -13.350 1.00 78.56 92 LEU A CA 1
ATOM 748 C C . LEU A 1 92 ? -16.181 1.496 -13.114 1.00 78.56 92 LEU A C 1
ATOM 750 O O . LEU A 1 92 ? -15.341 1.049 -13.895 1.00 78.56 92 LEU A O 1
ATOM 754 N N . PHE A 1 93 ? -15.842 2.191 -12.026 1.00 78.38 93 PHE A N 1
ATOM 755 C CA . PHE A 1 93 ? -14.457 2.570 -11.735 1.00 78.38 93 PHE A CA 1
ATOM 756 C C . PHE A 1 93 ? -13.598 1.407 -11.226 1.00 78.38 93 PHE A C 1
ATOM 758 O O . PHE A 1 93 ? -12.450 1.289 -11.642 1.00 78.38 93 PHE A O 1
ATOM 765 N N . TYR A 1 94 ? -14.123 0.536 -10.357 1.00 78.44 94 TYR A N 1
ATOM 766 C CA . TYR A 1 94 ? -13.330 -0.559 -9.779 1.00 78.44 94 TYR A CA 1
ATOM 767 C C . TYR A 1 94 ? -13.266 -1.817 -10.644 1.00 78.44 94 TYR A C 1
ATOM 769 O O . TYR A 1 94 ? -12.346 -2.609 -10.470 1.00 78.44 94 TYR A O 1
ATOM 777 N N . LEU A 1 95 ? -14.235 -2.038 -11.534 1.00 76.56 95 LEU A N 1
ATOM 778 C CA . LEU A 1 95 ? -14.368 -3.307 -12.253 1.00 76.56 95 LEU A CA 1
ATOM 779 C C . LEU A 1 95 ? -14.158 -3.107 -13.755 1.00 76.56 95 LEU A C 1
ATOM 781 O O . LEU A 1 95 ? -13.310 -3.762 -14.350 1.00 76.56 95 LEU A O 1
ATOM 785 N N . ILE A 1 96 ? -14.867 -2.159 -14.367 1.00 81.62 96 ILE A N 1
ATOM 786 C CA . ILE A 1 96 ? -14.839 -1.994 -15.828 1.00 81.62 96 ILE A CA 1
ATOM 787 C C . ILE A 1 96 ? -13.572 -1.268 -16.291 1.00 81.62 96 ILE A C 1
ATOM 789 O O . ILE A 1 96 ? -12.961 -1.679 -17.275 1.00 81.62 96 ILE A O 1
ATOM 793 N N . LEU A 1 97 ? -13.137 -0.233 -15.572 1.00 85.38 97 LEU A N 1
ATOM 794 C CA . LEU A 1 97 ? -11.956 0.550 -15.940 1.00 85.38 97 LEU A CA 1
ATOM 795 C C . LEU A 1 97 ? -10.636 -0.254 -15.926 1.00 85.38 97 LEU A C 1
ATOM 797 O O . LEU A 1 97 ? -9.952 -0.245 -16.950 1.00 85.38 97 LEU A O 1
ATOM 801 N N . PRO A 1 98 ? -10.262 -0.995 -14.861 1.00 84.44 98 PRO A N 1
ATOM 802 C CA . PRO A 1 98 ? -9.017 -1.767 -14.867 1.00 84.44 98 PRO A CA 1
ATOM 803 C C . PRO A 1 98 ? -9.043 -2.927 -15.870 1.00 84.44 98 PRO A C 1
ATOM 805 O O . PRO A 1 98 ? -8.025 -3.196 -16.508 1.00 84.44 98 PRO A O 1
ATOM 808 N N . ILE A 1 99 ? -10.198 -3.576 -16.067 1.00 86.94 99 ILE A N 1
ATOM 809 C CA . ILE A 1 99 ? -10.358 -4.620 -17.091 1.00 86.94 99 ILE A CA 1
ATOM 810 C C . ILE A 1 99 ? -10.194 -4.016 -18.486 1.00 86.94 99 ILE A C 1
ATOM 812 O O . ILE A 1 99 ? -9.452 -4.554 -19.304 1.00 86.94 99 ILE A O 1
ATOM 816 N N . GLY A 1 100 ? -10.830 -2.872 -18.746 1.00 86.50 100 GLY A N 1
ATOM 817 C CA . GLY A 1 100 ? -10.691 -2.148 -20.006 1.00 86.50 100 GLY A CA 1
ATOM 818 C C . GLY A 1 100 ? -9.237 -1.776 -20.292 1.00 86.50 100 GLY A C 1
ATOM 819 O O . GLY A 1 100 ? -8.724 -2.101 -21.361 1.00 86.50 100 GLY A O 1
ATOM 820 N N . CYS A 1 101 ? -8.540 -1.178 -19.320 1.00 89.25 101 CYS A N 1
ATOM 821 C CA . CYS A 1 101 ? -7.122 -0.844 -19.459 1.00 89.25 101 CYS A CA 1
ATOM 822 C C . CYS A 1 101 ? -6.254 -2.087 -19.695 1.00 89.25 101 CYS A C 1
ATOM 824 O O . CYS A 1 101 ? -5.410 -2.072 -20.586 1.00 89.25 101 CYS A O 1
ATOM 826 N N . SER A 1 102 ? -6.486 -3.179 -18.959 1.00 86.69 102 SER A N 1
ATOM 827 C CA . SER A 1 102 ? -5.761 -4.442 -19.144 1.00 86.69 102 SER A CA 1
ATOM 828 C C . SER A 1 102 ? -5.930 -5.004 -20.559 1.00 86.69 102 SER A C 1
ATOM 830 O O . SER A 1 102 ? -4.944 -5.394 -21.183 1.00 86.69 102 SER A O 1
ATOM 832 N N . VAL A 1 103 ? -7.151 -4.981 -21.102 1.00 88.38 103 VAL A N 1
ATOM 833 C CA . VAL A 1 103 ? -7.432 -5.458 -22.464 1.00 88.38 103 VAL A CA 1
ATOM 834 C C . VAL A 1 103 ? -6.775 -4.565 -23.517 1.00 88.38 103 VAL A C 1
ATOM 836 O O . VAL A 1 103 ? -6.238 -5.079 -24.497 1.00 88.38 103 VAL A O 1
ATOM 839 N N . VAL A 1 104 ? -6.788 -3.242 -23.332 1.00 87.81 104 VAL A N 1
ATOM 840 C CA . VAL A 1 104 ? -6.133 -2.305 -24.260 1.00 87.81 104 VAL A CA 1
ATOM 841 C C . VAL A 1 104 ? -4.622 -2.519 -24.270 1.00 87.81 104 VAL A C 1
ATOM 843 O O . VAL A 1 104 ? -4.042 -2.628 -25.347 1.00 87.81 104 VAL A O 1
ATOM 846 N N . ILE A 1 105 ? -4.003 -2.660 -23.096 1.00 86.62 105 ILE A N 1
ATOM 847 C CA . ILE A 1 105 ? -2.569 -2.947 -22.969 1.00 86.62 105 ILE A CA 1
ATOM 848 C C . ILE A 1 105 ? -2.240 -4.291 -23.630 1.00 86.62 105 ILE A C 1
ATOM 850 O O . ILE A 1 105 ? -1.323 -4.366 -24.441 1.00 86.62 105 ILE A O 1
ATOM 854 N N . ALA A 1 106 ? -3.025 -5.340 -23.365 1.00 82.94 106 ALA A N 1
ATOM 855 C CA . ALA A 1 106 ? -2.828 -6.648 -23.990 1.00 82.94 106 ALA A CA 1
ATOM 856 C C . ALA A 1 106 ? -2.931 -6.577 -25.522 1.00 82.94 106 ALA A C 1
ATOM 858 O O . ALA A 1 106 ? -2.087 -7.128 -26.227 1.00 82.94 106 ALA A O 1
ATOM 859 N N . LYS A 1 107 ? -3.919 -5.846 -26.052 1.00 82.31 107 LYS A N 1
ATOM 860 C CA . LYS A 1 107 ? -4.048 -5.624 -27.498 1.00 82.31 107 LYS A CA 1
ATOM 861 C C . LYS A 1 107 ? -2.874 -4.836 -28.071 1.00 82.31 107 LYS A C 1
ATOM 863 O O . LYS A 1 107 ? -2.404 -5.184 -29.148 1.00 82.31 107 LYS A O 1
ATOM 868 N N . GLN A 1 108 ? -2.390 -3.812 -27.371 1.00 81.31 108 GLN A N 1
ATOM 869 C CA . GLN A 1 108 ? -1.218 -3.044 -27.798 1.00 81.31 108 GLN A CA 1
ATOM 870 C C . GLN A 1 108 ? 0.057 -3.887 -27.830 1.00 81.31 108 GLN A C 1
ATOM 872 O O . GLN A 1 108 ? 0.881 -3.674 -28.714 1.00 81.31 108 GLN A O 1
ATOM 877 N N . ILE A 1 109 ? 0.210 -4.838 -26.906 1.00 80.06 109 ILE A N 1
ATOM 878 C CA . ILE A 1 109 ? 1.341 -5.773 -26.882 1.00 80.06 109 ILE A CA 1
ATOM 879 C C . ILE A 1 109 ? 1.267 -6.726 -28.079 1.00 80.06 109 ILE A C 1
ATOM 881 O O . ILE A 1 109 ? 2.263 -6.924 -28.763 1.00 80.06 109 ILE A O 1
ATOM 885 N N . VAL A 1 110 ? 0.086 -7.282 -28.367 1.00 76.31 110 VAL A N 1
ATOM 886 C CA . VAL A 1 110 ? -0.102 -8.202 -29.502 1.00 76.31 110 VAL A CA 1
ATOM 887 C C . VAL A 1 110 ? 0.062 -7.486 -30.845 1.00 76.31 110 VAL A C 1
ATOM 889 O O . VAL A 1 110 ? 0.673 -8.034 -31.750 1.00 76.31 110 VAL A O 1
ATOM 892 N N . ALA A 1 111 ? -0.435 -6.253 -30.977 1.00 71.25 111 ALA A N 1
ATOM 893 C CA . ALA A 1 111 ? -0.326 -5.477 -32.215 1.00 71.25 111 ALA A CA 1
ATOM 894 C C . ALA A 1 111 ? 1.113 -5.049 -32.563 1.00 71.25 111 ALA A C 1
ATOM 896 O O . ALA A 1 111 ? 1.359 -4.642 -33.692 1.00 71.25 111 ALA A O 1
ATOM 897 N N . GLN A 1 112 ? 2.038 -5.108 -31.601 1.00 72.88 112 GLN A N 1
ATOM 898 C CA . GLN A 1 112 ? 3.454 -4.772 -31.783 1.00 72.88 112 GLN A CA 1
ATOM 899 C C . GLN A 1 112 ? 4.354 -6.020 -31.881 1.00 72.88 112 GLN A C 1
ATOM 901 O O . GLN A 1 112 ? 5.569 -5.891 -31.772 1.00 72.88 112 GLN A O 1
ATOM 906 N N . ASP A 1 113 ? 3.777 -7.222 -32.035 1.00 67.31 113 ASP A N 1
ATOM 907 C CA . ASP A 1 113 ? 4.493 -8.507 -31.928 1.00 67.31 113 ASP A CA 1
ATOM 908 C C . ASP A 1 113 ? 5.318 -8.620 -30.623 1.00 67.31 113 ASP A C 1
ATOM 910 O O . ASP A 1 113 ? 6.347 -9.294 -30.530 1.00 67.31 113 ASP A O 1
ATOM 914 N N . GLY A 1 114 ? 4.838 -7.954 -29.565 1.00 67.94 114 GLY A N 1
ATOM 915 C CA . GLY A 1 114 ? 5.508 -7.799 -28.280 1.00 67.94 114 GLY A CA 1
ATOM 916 C C . GLY A 1 114 ? 6.407 -6.560 -28.197 1.00 67.94 114 GLY A C 1
ATOM 917 O O . GLY A 1 114 ? 6.157 -5.528 -28.805 1.00 67.94 114 GLY A O 1
ATOM 918 N N . TYR A 1 115 ? 7.452 -6.654 -27.373 1.00 67.19 115 TYR A N 1
ATOM 919 C CA . TYR A 1 115 ? 8.515 -5.652 -27.279 1.00 67.19 115 TYR A CA 1
ATOM 920 C C . TYR A 1 115 ? 9.809 -6.305 -27.774 1.00 67.19 115 TYR A C 1
ATOM 922 O O . TYR A 1 115 ? 10.477 -6.972 -26.977 1.00 67.19 115 TYR A O 1
ATOM 930 N N . PRO A 1 116 ? 10.154 -6.188 -29.070 1.00 60.22 116 PRO A N 1
ATOM 931 C CA . PRO A 1 116 ? 11.337 -6.845 -29.630 1.00 60.22 116 PRO A CA 1
ATOM 932 C C . PRO A 1 116 ? 12.622 -6.386 -28.927 1.00 60.22 116 PRO A C 1
ATOM 934 O O . PRO A 1 116 ? 13.473 -7.204 -28.597 1.00 60.22 116 PRO A O 1
ATOM 937 N N . THR A 1 117 ? 12.681 -5.113 -28.527 1.00 62.66 117 THR A N 1
ATOM 938 C CA . THR A 1 117 ? 13.775 -4.510 -27.747 1.00 62.66 117 THR A CA 1
ATOM 939 C C . THR A 1 117 ? 13.891 -5.007 -26.302 1.00 62.66 117 THR A C 1
ATOM 941 O O . THR A 1 117 ? 14.803 -4.586 -25.593 1.00 62.66 117 THR A O 1
ATOM 944 N N . ARG A 1 118 ? 13.014 -5.910 -25.830 1.00 63.66 118 ARG A N 1
ATOM 945 C CA . ARG A 1 118 ? 13.154 -6.522 -24.493 1.00 63.66 118 ARG A CA 1
ATOM 946 C C . ARG A 1 118 ? 14.349 -7.473 -24.397 1.00 63.66 118 ARG A C 1
ATOM 948 O O . ARG A 1 118 ? 14.733 -7.854 -23.295 1.00 63.66 118 ARG A O 1
ATOM 955 N N . PHE A 1 119 ? 14.872 -7.907 -25.540 1.00 66.88 119 PHE A N 1
ATOM 956 C CA . PHE A 1 119 ? 15.912 -8.916 -25.647 1.00 66.88 119 PHE A CA 1
ATOM 957 C C . PHE A 1 119 ? 17.136 -8.373 -26.376 1.00 66.88 119 PHE A C 1
ATOM 959 O O . PHE A 1 119 ? 16.995 -7.617 -27.334 1.00 66.88 119 PHE A O 1
ATOM 966 N N . SER A 1 120 ? 18.328 -8.791 -25.938 1.00 66.69 120 SER A N 1
ATOM 967 C CA . SER A 1 120 ? 19.578 -8.550 -26.661 1.00 66.69 120 SER A CA 1
ATOM 968 C C . SER A 1 120 ? 19.523 -9.178 -28.055 1.00 66.69 120 SER A C 1
ATOM 970 O O . SER A 1 120 ? 18.819 -10.171 -28.261 1.00 66.69 120 SER A O 1
ATOM 972 N N . ASP A 1 121 ? 20.293 -8.634 -28.997 1.00 72.19 121 ASP A N 1
ATOM 973 C CA . ASP A 1 121 ? 20.286 -9.060 -30.405 1.00 72.19 121 ASP A CA 1
ATOM 974 C C . ASP A 1 121 ? 20.493 -10.581 -30.569 1.00 72.19 121 ASP A C 1
ATOM 976 O O . ASP A 1 121 ? 19.854 -11.223 -31.402 1.00 72.19 121 ASP A O 1
ATOM 980 N N . SER A 1 122 ? 21.298 -11.189 -29.687 1.00 65.56 122 SER A N 1
ATOM 981 C CA . SER A 1 122 ? 21.533 -12.639 -29.614 1.00 65.56 122 SER A CA 1
ATOM 982 C C . SER A 1 122 ? 20.276 -13.463 -29.315 1.00 65.56 122 SER A C 1
ATOM 984 O O . SER A 1 122 ? 20.066 -14.527 -29.892 1.00 65.56 122 SER A O 1
ATOM 986 N N . VAL A 1 123 ? 19.411 -12.975 -28.429 1.00 69.25 123 VAL A N 1
ATOM 987 C CA . VAL A 1 123 ? 18.182 -13.665 -28.032 1.00 69.25 123 VAL A CA 1
ATOM 988 C C . VAL A 1 123 ? 17.098 -13.451 -29.092 1.00 69.25 123 VAL A C 1
ATOM 990 O O . VAL A 1 123 ? 16.355 -14.383 -29.394 1.00 69.25 123 VAL A O 1
ATOM 993 N N . GLN A 1 124 ? 17.056 -12.281 -29.739 1.00 71.19 124 GLN A N 1
ATOM 994 C CA . GLN A 1 124 ? 16.152 -12.028 -30.870 1.00 71.19 124 GLN A CA 1
ATOM 995 C C . GLN A 1 124 ? 16.433 -12.958 -32.063 1.00 71.19 124 GLN A C 1
ATOM 997 O O . GLN A 1 124 ? 15.484 -13.455 -32.670 1.00 71.19 124 GLN A O 1
ATOM 1002 N N . ALA A 1 125 ? 17.706 -13.252 -32.357 1.00 67.81 125 ALA A N 1
ATOM 1003 C CA . ALA A 1 125 ? 18.090 -14.198 -33.409 1.00 67.81 125 ALA A CA 1
ATOM 1004 C C . ALA A 1 125 ? 17.615 -15.639 -33.120 1.00 67.81 125 ALA A C 1
ATOM 1006 O O . ALA A 1 125 ? 17.124 -16.324 -34.014 1.00 67.81 125 ALA A O 1
ATOM 1007 N N . ILE A 1 126 ? 17.682 -16.083 -31.859 1.00 68.75 126 ILE A N 1
ATOM 1008 C CA . ILE A 1 126 ? 17.186 -17.408 -31.441 1.00 68.75 126 ILE A CA 1
ATOM 1009 C C . ILE A 1 126 ? 15.647 -17.457 -31.469 1.00 68.75 126 ILE A C 1
ATOM 1011 O O . ILE A 1 126 ? 15.055 -18.462 -31.872 1.00 68.75 126 ILE A O 1
ATOM 1015 N N . PHE A 1 127 ? 14.971 -16.375 -31.066 1.00 68.56 127 PHE A N 1
ATOM 1016 C CA . PHE A 1 127 ? 13.506 -16.292 -31.117 1.00 68.56 127 PHE A CA 1
ATOM 1017 C C . PHE A 1 127 ? 12.968 -16.260 -32.547 1.00 68.56 127 PHE A C 1
ATOM 1019 O O . PHE A 1 127 ? 11.978 -16.933 -32.819 1.00 68.56 127 PHE A O 1
ATOM 1026 N N . SER A 1 128 ? 13.608 -15.531 -33.465 1.00 65.69 128 SER A N 1
ATOM 1027 C CA . SER A 1 128 ? 13.193 -15.534 -34.870 1.00 65.69 128 SER A CA 1
ATOM 1028 C C . SER A 1 128 ? 13.396 -16.918 -35.484 1.00 65.69 128 SER A C 1
ATOM 1030 O O . SER A 1 128 ? 12.458 -17.457 -36.063 1.00 65.69 128 SER A O 1
ATOM 1032 N N . GLN A 1 129 ? 14.548 -17.558 -35.255 1.00 65.19 129 GLN A N 1
ATOM 1033 C CA . GLN A 1 129 ? 14.827 -18.906 -35.756 1.00 65.19 129 GLN A CA 1
ATOM 1034 C C . GLN A 1 129 ? 13.860 -19.958 -35.194 1.00 65.19 129 GLN A C 1
ATOM 1036 O O . GLN A 1 129 ? 13.347 -20.785 -35.944 1.00 65.19 129 GLN A O 1
ATOM 1041 N N . SER A 1 130 ? 13.549 -19.903 -33.897 1.00 64.12 130 SER A N 1
ATOM 1042 C CA . SER A 1 130 ? 12.565 -20.809 -33.295 1.00 64.12 130 SER A CA 1
ATOM 1043 C C . SER A 1 130 ? 11.139 -20.530 -33.771 1.00 64.12 130 SER A C 1
ATOM 1045 O O . SER A 1 130 ? 10.412 -21.486 -34.025 1.00 64.12 130 SER A O 1
ATOM 1047 N N . ALA A 1 131 ? 10.736 -19.270 -33.966 1.00 62.84 131 ALA A N 1
ATOM 1048 C CA . ALA A 1 131 ? 9.423 -18.926 -34.517 1.00 62.84 131 ALA A CA 1
ATOM 1049 C C . ALA A 1 131 ? 9.214 -19.501 -35.931 1.00 62.84 131 ALA A C 1
ATOM 1051 O O . ALA A 1 131 ? 8.138 -20.035 -36.204 1.00 62.84 131 ALA A O 1
ATOM 1052 N N . TYR A 1 132 ? 10.248 -19.486 -36.783 1.00 57.12 132 TYR A N 1
ATOM 1053 C CA . TYR A 1 132 ? 10.213 -20.162 -38.087 1.00 57.12 132 TYR A CA 1
ATOM 1054 C C . TYR A 1 132 ? 10.109 -21.686 -37.942 1.00 57.12 132 TYR A C 1
ATOM 1056 O O . TYR A 1 132 ? 9.271 -22.302 -38.597 1.00 57.12 132 TYR A O 1
ATOM 1064 N N . THR A 1 133 ? 10.885 -22.298 -37.039 1.00 58.69 133 THR A N 1
ATOM 1065 C CA . THR A 1 133 ? 10.803 -23.744 -36.773 1.00 58.69 133 THR A CA 1
ATOM 1066 C C . THR A 1 133 ? 9.439 -24.156 -36.212 1.00 58.69 133 THR A C 1
ATOM 1068 O O . THR A 1 133 ? 8.957 -25.232 -36.544 1.00 58.69 133 THR A O 1
ATOM 1071 N N . PHE A 1 134 ? 8.780 -23.338 -35.383 1.00 57.44 134 PHE A N 1
ATOM 1072 C CA . PHE A 1 134 ? 7.447 -23.645 -34.846 1.00 57.44 134 PHE A CA 1
ATOM 1073 C C . PHE A 1 134 ? 6.341 -23.559 -35.908 1.00 57.44 134 PHE A C 1
ATOM 1075 O O . PHE A 1 134 ? 5.422 -24.381 -35.877 1.00 57.44 134 PHE A O 1
ATOM 1082 N N . ASP A 1 135 ? 6.418 -22.599 -36.833 1.00 59.53 135 ASP A N 1
ATOM 1083 C CA . ASP A 1 135 ? 5.456 -22.468 -37.936 1.00 59.53 135 ASP A CA 1
ATOM 1084 C C . ASP A 1 135 ? 5.646 -23.578 -38.988 1.00 59.53 135 ASP A C 1
ATOM 1086 O O . ASP A 1 135 ? 4.675 -24.211 -39.409 1.00 59.53 135 ASP A O 1
ATOM 1090 N N . ASP A 1 136 ? 6.898 -23.923 -39.305 1.00 58.06 136 ASP A N 1
ATOM 1091 C CA . ASP A 1 136 ? 7.240 -25.049 -40.183 1.00 58.06 136 ASP A CA 1
ATOM 1092 C C . ASP A 1 136 ? 6.862 -26.407 -39.556 1.00 58.06 136 ASP A C 1
ATOM 1094 O O . ASP A 1 136 ? 6.224 -27.256 -40.189 1.00 58.06 136 ASP A O 1
ATOM 1098 N N . ASN A 1 137 ? 7.123 -26.583 -38.254 1.00 52.28 137 ASN A N 1
ATOM 1099 C CA . ASN A 1 137 ? 6.749 -27.787 -37.508 1.00 52.28 137 ASN A CA 1
ATOM 1100 C C . ASN A 1 137 ? 5.229 -27.960 -37.431 1.00 52.28 137 ASN A C 1
ATOM 1102 O O . ASN A 1 137 ? 4.755 -29.088 -37.519 1.00 52.28 137 ASN A O 1
ATOM 1106 N N . LYS A 1 138 ? 4.436 -26.881 -37.364 1.00 53.78 138 LYS A N 1
ATOM 1107 C CA . LYS A 1 138 ? 2.965 -26.970 -37.400 1.00 53.78 138 LYS A CA 1
ATOM 1108 C C . LYS A 1 138 ? 2.453 -27.647 -38.680 1.00 53.78 138 LYS A C 1
ATOM 1110 O O . LYS A 1 138 ? 1.444 -28.350 -38.614 1.00 53.78 138 LYS A O 1
ATOM 1115 N N . ASN A 1 139 ? 3.183 -27.504 -39.788 1.00 53.31 139 ASN A N 1
ATOM 1116 C CA . ASN A 1 139 ? 2.930 -28.200 -41.052 1.00 53.31 139 ASN A CA 1
ATOM 1117 C C . ASN A 1 139 ? 3.607 -29.590 -41.113 1.00 53.31 139 ASN A C 1
ATOM 1119 O O . ASN A 1 139 ? 3.104 -30.481 -41.793 1.00 53.31 139 ASN A O 1
ATOM 1123 N N . HIS A 1 140 ? 4.696 -29.803 -40.363 1.00 47.69 140 HIS A N 1
ATOM 1124 C CA . HIS A 1 140 ? 5.507 -31.032 -40.334 1.00 47.69 140 HIS A CA 1
ATOM 1125 C C . HIS A 1 140 ? 5.252 -31.986 -39.144 1.00 47.69 140 HIS A C 1
ATOM 1127 O O . HIS A 1 140 ? 5.973 -32.977 -39.001 1.00 47.69 140 HIS A O 1
ATOM 1133 N N . ARG A 1 141 ? 4.197 -31.797 -38.326 1.00 46.00 141 ARG A N 1
ATOM 1134 C CA . ARG A 1 141 ? 3.814 -32.709 -37.210 1.00 46.00 141 ARG A CA 1
ATOM 1135 C C . ARG A 1 141 ? 3.417 -34.142 -37.628 1.00 46.00 141 ARG A C 1
ATOM 1137 O O . ARG A 1 141 ? 2.737 -34.828 -36.868 1.00 46.00 141 ARG A O 1
ATOM 1144 N N . MET A 1 142 ? 3.838 -34.627 -38.793 1.00 48.44 142 MET A N 1
ATOM 1145 C CA . MET A 1 142 ? 3.831 -36.055 -39.115 1.00 48.44 142 MET A CA 1
ATOM 1146 C C . MET A 1 142 ? 5.216 -36.696 -39.233 1.00 48.44 142 MET A C 1
ATOM 1148 O O . MET A 1 142 ? 5.259 -37.914 -39.385 1.00 48.44 142 MET A O 1
ATOM 1152 N N . GLN A 1 143 ? 6.336 -35.972 -39.115 1.00 46.41 143 GLN A N 1
ATOM 1153 C CA . GLN A 1 143 ? 7.652 -36.621 -39.166 1.00 46.41 143 GLN A CA 1
ATOM 1154 C C . GLN A 1 143 ? 8.630 -36.108 -38.097 1.00 46.41 143 GLN A C 1
ATOM 1156 O O . GLN A 1 143 ? 9.295 -35.096 -38.253 1.00 46.41 143 GLN A O 1
ATOM 1161 N N . ILE A 1 144 ? 8.710 -36.917 -37.033 1.00 47.03 144 ILE A N 1
ATOM 1162 C CA . ILE A 1 144 ? 9.918 -37.268 -36.271 1.00 47.03 144 ILE A CA 1
ATOM 1163 C C . ILE A 1 144 ? 10.533 -36.142 -35.417 1.00 47.03 144 ILE A C 1
ATOM 1165 O O . ILE A 1 144 ? 11.411 -35.389 -35.824 1.00 47.03 144 ILE A O 1
ATOM 1169 N N . VAL A 1 145 ? 10.111 -36.115 -34.150 1.00 51.81 145 VAL A N 1
ATOM 1170 C CA . VAL A 1 145 ? 10.861 -35.531 -33.030 1.00 51.81 145 VAL A CA 1
ATOM 1171 C C . VAL A 1 145 ? 12.003 -36.495 -32.702 1.00 51.81 145 VAL A C 1
ATOM 1173 O O . VAL A 1 145 ? 11.779 -37.369 -31.886 1.00 51.81 145 VAL A O 1
ATOM 1176 N N . ASP A 1 146 ? 13.166 -36.409 -33.359 1.00 49.62 146 ASP A N 1
ATOM 1177 C CA . ASP A 1 146 ? 14.363 -37.183 -32.941 1.00 49.62 146 ASP A CA 1
ATOM 1178 C C . ASP A 1 146 ? 15.709 -36.653 -33.476 1.00 49.62 146 ASP A C 1
ATOM 1180 O O . ASP A 1 146 ? 16.719 -37.355 -33.483 1.00 49.62 146 ASP A O 1
ATOM 1184 N N . SER A 1 147 ? 15.806 -35.408 -33.936 1.00 50.06 147 SER A N 1
ATOM 1185 C CA . SER A 1 147 ? 17.089 -34.897 -34.436 1.00 50.06 147 SER A CA 1
ATOM 1186 C C . SER A 1 147 ? 17.314 -33.492 -33.930 1.00 50.06 147 SER A C 1
ATOM 1188 O O . SER A 1 147 ? 16.719 -32.572 -34.459 1.00 50.06 147 SER A O 1
ATOM 1190 N N . TYR A 1 148 ? 18.067 -33.375 -32.836 1.00 40.03 148 TYR A N 1
ATOM 1191 C CA . TYR A 1 148 ? 19.129 -32.397 -32.555 1.00 40.03 148 TYR A CA 1
ATOM 1192 C C . TYR A 1 148 ? 19.327 -32.348 -31.029 1.00 40.03 148 TYR A C 1
ATOM 1194 O O . TYR A 1 148 ? 18.397 -31.970 -30.311 1.00 40.03 148 TYR A O 1
ATOM 1202 N N . PRO A 1 149 ? 20.503 -32.717 -30.488 1.00 41.72 149 PRO A N 1
ATOM 1203 C CA . PRO A 1 149 ? 20.824 -32.348 -29.120 1.00 41.72 149 PRO A CA 1
ATOM 1204 C C . PRO A 1 149 ? 20.948 -30.820 -29.074 1.00 41.72 149 PRO A C 1
ATOM 1206 O O . PRO A 1 149 ? 21.643 -30.219 -29.889 1.00 41.72 149 PRO A O 1
ATOM 1209 N N . PHE A 1 150 ? 20.230 -30.186 -28.149 1.00 54.03 150 PHE A N 1
ATOM 1210 C CA . PHE A 1 150 ? 20.381 -28.765 -27.850 1.00 54.03 150 PHE A CA 1
ATOM 1211 C C . PHE A 1 150 ? 21.793 -28.536 -27.295 1.00 54.03 150 PHE A C 1
ATOM 1213 O O . PHE A 1 150 ? 22.030 -28.692 -26.098 1.00 54.03 150 PHE A O 1
ATOM 1220 N N . GLU A 1 151 ? 22.750 -28.219 -28.163 1.00 48.66 151 GLU A N 1
ATOM 1221 C CA . GLU A 1 151 ? 24.043 -27.698 -27.733 1.00 48.66 151 GLU A CA 1
ATOM 1222 C C . GLU A 1 151 ? 23.843 -26.240 -27.313 1.00 48.66 151 GLU A C 1
ATOM 1224 O O . GLU A 1 151 ? 23.599 -25.351 -28.128 1.00 48.66 151 GLU A O 1
ATOM 1229 N N . SER A 1 152 ? 23.884 -26.000 -26.001 1.00 49.03 152 SER A N 1
ATOM 1230 C CA . SER A 1 152 ? 23.895 -24.650 -25.447 1.00 49.03 152 SER A CA 1
ATOM 1231 C C . SER A 1 152 ? 25.18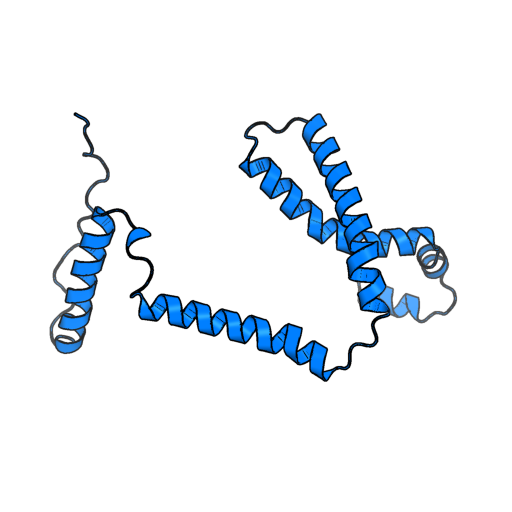4 -23.940 -25.873 1.00 49.03 152 SER A C 1
ATOM 1233 O O . SER A 1 152 ? 26.259 -24.485 -25.600 1.00 49.03 152 SER A O 1
ATOM 1235 N N . PRO A 1 153 ? 25.135 -22.723 -26.446 1.00 46.78 153 PRO A N 1
ATOM 1236 C CA . PRO A 1 153 ? 26.338 -21.920 -26.591 1.00 46.78 153 PRO A CA 1
ATOM 1237 C C . PRO A 1 153 ? 26.866 -21.637 -25.184 1.00 46.78 153 PRO A C 1
ATOM 1239 O O . PRO A 1 153 ? 26.149 -21.091 -24.341 1.00 46.78 153 PRO A O 1
ATOM 1242 N N . VAL A 1 154 ? 28.094 -22.070 -24.906 1.00 53.94 154 VAL A N 1
ATOM 1243 C CA . VAL A 1 154 ? 28.773 -21.799 -23.641 1.00 53.94 154 VAL A CA 1
ATOM 1244 C C . VAL A 1 154 ? 28.893 -20.281 -23.504 1.00 53.94 154 VAL A C 1
ATOM 1246 O O . VAL A 1 154 ? 29.507 -19.613 -24.331 1.00 53.94 154 VAL A O 1
ATOM 1249 N N . ILE A 1 155 ? 28.260 -19.724 -22.471 1.00 50.53 155 ILE A N 1
ATOM 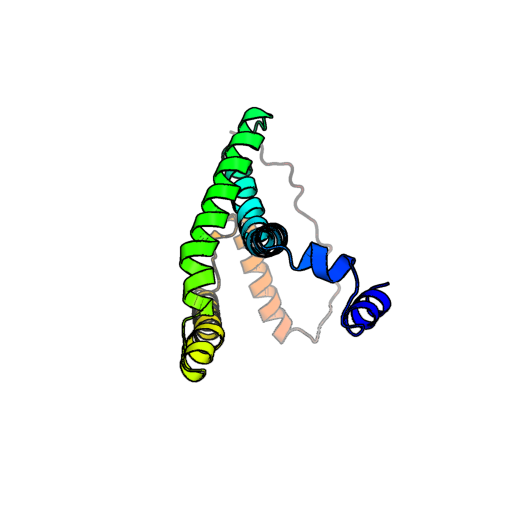1250 C CA . ILE A 1 155 ? 28.368 -18.311 -22.092 1.00 50.53 155 ILE A CA 1
ATOM 1251 C C . ILE A 1 155 ? 29.780 -18.114 -21.518 1.00 50.53 155 ILE A C 1
ATOM 1253 O O . ILE A 1 155 ? 29.971 -18.134 -20.305 1.00 50.53 155 ILE A O 1
ATOM 1257 N N . GLY A 1 156 ? 30.782 -18.041 -22.393 1.00 48.97 156 GLY A N 1
ATOM 1258 C CA . GLY A 1 156 ? 32.197 -17.973 -22.020 1.00 48.97 156 GLY A CA 1
ATOM 1259 C C . GLY A 1 156 ? 33.067 -17.134 -22.954 1.00 48.97 156 GLY A C 1
ATOM 1260 O O . GLY A 1 156 ? 34.043 -16.562 -22.487 1.00 48.97 156 GLY A O 1
ATOM 1261 N N . ASP A 1 157 ? 32.679 -16.956 -24.220 1.00 43.16 157 ASP A N 1
ATOM 1262 C CA . ASP A 1 157 ? 33.613 -16.456 -25.243 1.00 43.16 157 ASP A CA 1
ATOM 1263 C C . ASP A 1 157 ? 33.371 -14.993 -25.654 1.00 43.16 157 ASP A C 1
ATOM 1265 O O . ASP A 1 157 ? 33.685 -14.586 -26.771 1.00 43.16 157 ASP A O 1
ATOM 1269 N N . ILE A 1 158 ? 32.826 -14.162 -24.756 1.00 49.25 158 ILE A N 1
ATOM 1270 C CA . ILE A 1 158 ? 32.854 -12.702 -24.949 1.00 49.25 158 ILE A CA 1
ATOM 1271 C C . ILE A 1 158 ? 34.211 -12.186 -24.448 1.00 49.25 158 ILE A C 1
ATOM 1273 O O . ILE A 1 158 ? 34.294 -11.486 -23.438 1.00 49.25 158 ILE A O 1
ATOM 1277 N N . GLU A 1 159 ? 35.288 -12.582 -25.131 1.00 43.09 159 GLU A N 1
ATOM 1278 C CA . GLU A 1 159 ? 36.576 -11.904 -25.005 1.00 43.09 159 GLU A CA 1
ATOM 1279 C C . GLU A 1 159 ? 36.489 -10.522 -25.660 1.00 43.09 159 GLU A C 1
ATOM 1281 O O . GLU A 1 159 ? 35.938 -10.327 -26.745 1.00 43.09 159 GLU A O 1
ATOM 1286 N N . GLN A 1 160 ? 36.992 -9.549 -24.910 1.00 36.34 160 GLN A N 1
ATOM 1287 C CA . GLN A 1 160 ? 36.989 -8.128 -25.214 1.00 36.34 160 GLN A CA 1
ATOM 1288 C C . GLN A 1 160 ? 37.977 -7.794 -26.338 1.00 36.34 160 GLN A C 1
ATOM 1290 O O . GLN A 1 160 ? 39.050 -8.396 -26.390 1.00 36.34 160 GLN A O 1
ATOM 1295 N N . PRO A 1 161 ? 37.700 -6.770 -27.156 1.00 42.88 161 PRO A N 1
ATOM 1296 C CA . PRO A 1 161 ? 38.739 -5.891 -27.673 1.00 42.88 161 PRO A CA 1
ATOM 1297 C C . PRO A 1 161 ? 39.001 -4.707 -26.728 1.00 42.88 161 PRO A C 1
ATOM 1299 O O . PRO A 1 161 ? 38.021 -4.120 -26.209 1.00 42.88 161 PRO A O 1
#